Protein AF-K0KCV3-F1 (afdb_monomer_lite)

Sequence (108 aa):
MRGKLALVLALAAAVVAVPAANAAPIVPKVLLIGLDGARYDKLLAADTPNVHALAQRGFSSRSALYGSGMASTLSGPGWSSILTGVWPDKHKVKDNSFSGNVLTNFPS

InterPro domains:
  IPR002591 Type I phosphodiesterase/nucleotide pyrophosphatase/phosphate transferase [PF01663] (30-98)
  IPR017850 Alkaline-phosphatase-like, core domain superfamily [G3DSA:3.40.720.10] (13-105)
  IPR017850 Alkaline-phosphatase-like, core domain superfamily [SSF53649] (16-98)

Secondary structure (DSSP, 8-state):
-----------------PPPP-PPP----------TT--HHHHHHS--HHHHHHHHHS---------TTT--S-HHHHHHHHHHSS-HHHH---STT-TT--GGGS--

Radius of gyration: 31.62 Å; chains: 1; bounding box: 45×38×110 Å

Structure (mmCIF, N/CA/C/O backbone):
data_AF-K0KCV3-F1
#
_entry.id   AF-K0KCV3-F1
#
loop_
_atom_site.group_PDB
_atom_site.id
_atom_site.type_symbol
_atom_site.label_atom_id
_atom_site.label_alt_id
_atom_site.label_comp_id
_atom_site.label_asym_id
_atom_site.label_entity_id
_atom_site.label_seq_id
_atom_site.pdbx_PDB_ins_code
_atom_site.Cartn_x
_atom_site.Cartn_y
_atom_site.Cartn_z
_atom_site.occupancy
_atom_site.B_iso_or_equiv
_atom_site.auth_seq_id
_atom_site.auth_comp_id
_atom_site.auth_asym_id
_atom_site.auth_atom_id
_atom_site.pdbx_PDB_model_num
ATOM 1 N N . MET A 1 1 ? -27.284 19.748 92.015 1.00 40.66 1 MET A N 1
ATOM 2 C CA . MET A 1 1 ? -26.874 18.750 91.000 1.00 40.66 1 MET A CA 1
ATOM 3 C C . MET A 1 1 ? -26.308 19.505 89.806 1.00 40.66 1 MET A C 1
ATOM 5 O O . MET A 1 1 ? -26.818 20.567 89.482 1.00 40.66 1 MET A O 1
ATOM 9 N N . ARG A 1 2 ? -25.169 19.039 89.290 1.00 44.91 2 ARG A N 1
ATOM 10 C CA . ARG A 1 2 ? -24.195 19.787 88.478 1.00 44.91 2 ARG A CA 1
ATOM 11 C C . ARG A 1 2 ? -24.690 20.027 87.042 1.00 44.91 2 ARG A C 1
ATOM 13 O O . ARG A 1 2 ? -25.224 19.110 86.424 1.00 44.91 2 ARG A O 1
ATOM 20 N N . GLY A 1 3 ? -24.480 21.244 86.533 1.00 43.41 3 GLY A N 1
ATOM 21 C CA . GLY A 1 3 ? -24.742 21.624 85.144 1.00 43.41 3 GLY A CA 1
ATOM 22 C C . GLY A 1 3 ? -23.835 20.871 84.169 1.00 43.41 3 GLY A C 1
ATOM 23 O O . GLY A 1 3 ? -22.659 20.647 84.452 1.00 43.41 3 GLY A O 1
ATOM 24 N N . LYS A 1 4 ? -24.392 20.457 83.030 1.00 43.31 4 LYS A N 1
ATOM 25 C CA . LYS A 1 4 ? -23.656 19.801 81.947 1.00 43.31 4 LYS A CA 1
ATOM 26 C C . LYS A 1 4 ? -23.389 20.836 80.852 1.00 43.31 4 LYS A C 1
ATOM 28 O O . LYS A 1 4 ? -24.294 21.155 80.089 1.00 43.31 4 LYS A O 1
ATOM 33 N N . LEU A 1 5 ? -22.168 21.371 80.789 1.00 44.56 5 LEU A N 1
ATOM 34 C CA . LEU A 1 5 ? -21.671 22.043 79.586 1.00 44.56 5 LEU A CA 1
ATOM 35 C C . LEU A 1 5 ? -21.324 20.957 78.559 1.00 44.56 5 LEU A C 1
ATOM 37 O O . LEU A 1 5 ? -20.468 20.114 78.824 1.00 44.56 5 LEU A O 1
ATOM 41 N N . ALA A 1 6 ? -21.987 20.968 77.405 1.00 46.84 6 ALA A N 1
ATOM 42 C CA . ALA A 1 6 ? -21.592 20.164 76.256 1.00 46.84 6 ALA A CA 1
ATOM 43 C C . ALA A 1 6 ? -20.610 20.983 75.408 1.00 46.84 6 ALA A C 1
ATOM 45 O O . ALA A 1 6 ? -20.982 21.988 74.806 1.00 46.84 6 ALA A O 1
ATOM 46 N N . LEU A 1 7 ? -19.344 20.570 75.400 1.00 43.12 7 LEU A N 1
ATOM 47 C CA . LEU A 1 7 ? -18.314 21.123 74.528 1.00 43.12 7 LEU A CA 1
ATOM 48 C C . LEU A 1 7 ? -18.477 20.487 73.139 1.00 43.12 7 LEU A C 1
ATOM 50 O O . LEU A 1 7 ? -18.210 19.299 72.969 1.00 43.12 7 LEU A O 1
ATOM 54 N N . VAL A 1 8 ? -18.942 21.258 72.156 1.00 47.72 8 VAL A N 1
ATOM 55 C C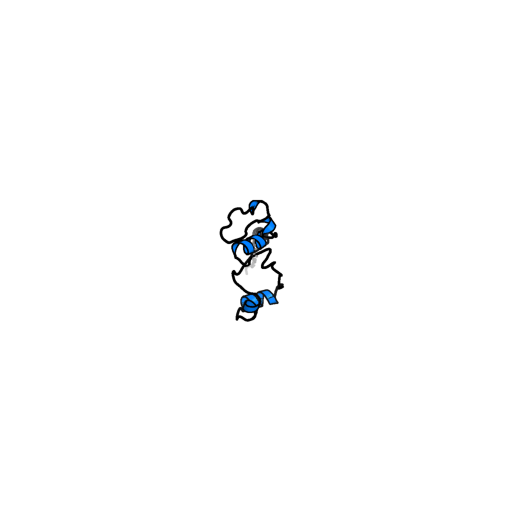A . VAL A 1 8 ? -18.994 20.824 70.753 1.00 47.72 8 VAL A CA 1
ATOM 56 C C . VAL A 1 8 ? -17.654 21.171 70.109 1.00 47.72 8 VAL A C 1
ATOM 58 O O . VAL A 1 8 ? -17.368 22.335 69.840 1.00 47.72 8 VAL A O 1
ATOM 61 N N . LEU A 1 9 ? -16.812 20.161 69.893 1.00 46.16 9 LEU A N 1
ATOM 62 C CA . LEU A 1 9 ? -15.558 20.301 69.158 1.00 46.16 9 LEU A CA 1
ATOM 63 C C . LEU A 1 9 ? -15.870 20.204 67.655 1.00 46.16 9 LEU A C 1
ATOM 65 O O . LEU A 1 9 ? -16.127 19.118 67.137 1.00 46.16 9 LEU A O 1
ATOM 69 N N . ALA A 1 10 ? -15.898 21.337 66.954 1.00 52.59 10 ALA A N 1
ATOM 70 C CA . ALA A 1 10 ? -16.031 21.351 65.501 1.00 52.59 10 ALA A CA 1
ATOM 71 C C . ALA A 1 10 ? -14.687 20.960 64.864 1.00 52.59 10 ALA A C 1
ATOM 73 O O . ALA A 1 10 ? -13.732 21.736 64.874 1.00 52.59 10 ALA A O 1
ATOM 74 N N . LEU A 1 11 ? -14.604 19.743 64.325 1.00 50.12 11 LEU A N 1
ATOM 75 C CA . LEU A 1 11 ? -13.453 19.285 63.552 1.00 50.12 11 LEU A CA 1
ATOM 76 C C . LEU A 1 11 ? -13.582 19.835 62.122 1.00 50.12 11 LEU A C 1
ATOM 78 O O . LEU A 1 11 ? -14.328 19.298 61.305 1.00 50.12 11 LEU A O 1
ATOM 82 N N . ALA A 1 12 ? -12.894 20.935 61.822 1.00 57.59 12 ALA A N 1
ATOM 83 C CA . ALA A 1 12 ? -12.796 21.441 60.458 1.00 57.59 12 ALA A CA 1
ATOM 84 C C . ALA A 1 12 ? -11.873 20.514 59.647 1.00 57.59 12 ALA A C 1
ATOM 86 O O . ALA A 1 12 ? -10.653 20.550 59.798 1.00 57.59 12 ALA A O 1
ATOM 87 N N . ALA A 1 13 ? -12.450 19.660 58.801 1.00 59.69 13 ALA A N 1
ATOM 88 C CA . ALA A 1 13 ? -11.688 18.900 57.820 1.00 59.69 13 ALA A CA 1
ATOM 89 C C . ALA A 1 13 ? -11.188 19.864 56.733 1.00 59.69 13 ALA A C 1
ATOM 91 O O . ALA A 1 13 ? -11.969 20.367 55.925 1.00 59.69 13 ALA A O 1
ATOM 92 N N . ALA A 1 14 ? -9.886 20.146 56.724 1.00 61.56 14 ALA A N 1
ATOM 93 C CA . ALA A 1 14 ? -9.253 20.860 55.626 1.00 61.56 14 ALA A CA 1
ATOM 94 C C . ALA A 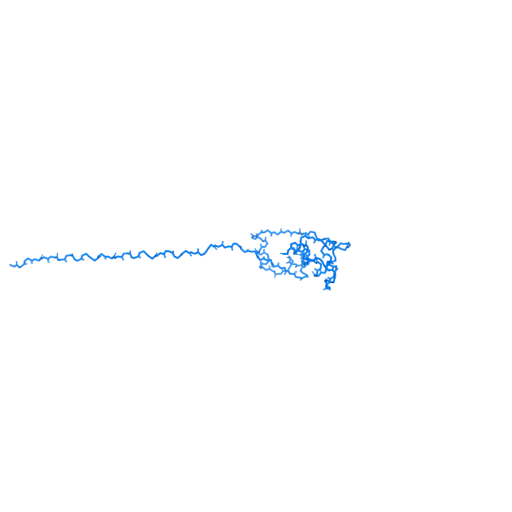1 14 ? -9.305 19.975 54.370 1.00 61.56 14 ALA A C 1
ATOM 96 O O . ALA A 1 14 ? -8.589 18.979 54.270 1.00 61.56 14 ALA A O 1
ATOM 97 N N . VAL A 1 15 ? -10.169 20.321 53.415 1.00 65.19 15 VAL A N 1
ATOM 98 C CA . VAL A 1 15 ? -10.140 19.729 52.074 1.00 65.19 15 VAL A CA 1
ATOM 99 C C . VAL A 1 15 ? -8.899 20.271 51.374 1.00 65.19 15 VAL A C 1
ATOM 101 O O . VAL A 1 15 ? -8.876 21.409 50.910 1.00 65.19 15 VAL A O 1
ATOM 104 N N . VAL A 1 16 ? -7.841 19.465 51.326 1.00 68.25 16 VAL A N 1
ATOM 105 C CA . VAL A 1 16 ? -6.687 19.740 50.469 1.00 68.25 16 VAL A CA 1
ATOM 106 C C . VAL A 1 16 ? -7.127 19.453 49.037 1.00 68.25 16 VAL A C 1
ATOM 108 O O . VAL A 1 16 ? -7.348 18.300 48.668 1.00 68.25 16 VAL A O 1
ATOM 111 N N . ALA A 1 17 ? -7.298 20.503 48.236 1.00 67.81 17 ALA A N 1
ATOM 112 C CA . ALA A 1 17 ? -7.501 20.359 46.803 1.00 67.81 17 ALA A CA 1
ATOM 113 C C . ALA A 1 17 ? -6.238 19.733 46.199 1.00 67.81 17 ALA A C 1
ATOM 115 O O . ALA A 1 17 ? -5.191 20.375 46.120 1.00 67.81 17 ALA A O 1
ATOM 116 N N . VAL A 1 18 ? -6.322 18.463 45.805 1.00 72.12 18 VAL A N 1
ATOM 117 C CA . VAL A 1 18 ? -5.273 17.830 45.007 1.00 72.12 18 VAL A CA 1
ATOM 118 C C . VAL A 1 18 ? -5.356 18.457 43.615 1.00 72.12 18 VAL A C 1
ATOM 120 O O . VAL A 1 18 ? -6.422 18.382 42.997 1.00 72.12 18 VAL A O 1
ATOM 123 N N . PRO A 1 19 ? -4.295 19.111 43.110 1.00 69.50 19 PRO A N 1
ATOM 124 C CA . PRO A 1 19 ? -4.321 19.645 41.759 1.00 69.50 19 PRO A CA 1
ATOM 125 C C . PRO A 1 19 ? -4.542 18.483 40.790 1.00 69.50 19 PRO A C 1
ATOM 127 O O . PRO A 1 19 ? -3.835 17.475 40.841 1.00 69.50 19 PRO A O 1
ATOM 130 N N . ALA A 1 20 ? -5.555 18.607 39.931 1.00 72.19 20 ALA A N 1
ATOM 131 C CA . ALA A 1 20 ? -5.779 17.646 38.865 1.00 72.19 20 ALA A CA 1
ATOM 132 C C . ALA A 1 20 ? -4.510 17.592 38.009 1.00 72.19 20 ALA A C 1
ATOM 134 O O . ALA A 1 20 ? -4.076 18.613 37.476 1.00 72.19 20 ALA A O 1
ATOM 135 N N . ALA A 1 21 ? -3.894 16.414 37.908 1.00 73.75 21 ALA A N 1
ATOM 136 C CA . ALA A 1 21 ? -2.753 16.223 37.031 1.00 73.75 21 ALA A CA 1
ATOM 137 C C . ALA A 1 21 ? -3.172 16.601 35.604 1.00 73.75 21 ALA A C 1
ATOM 139 O O . ALA A 1 21 ? -4.125 16.036 35.063 1.00 73.75 21 ALA A O 1
ATOM 140 N N . ASN A 1 22 ? -2.479 17.569 35.002 1.00 73.81 22 ASN A N 1
ATOM 141 C CA . ASN A 1 22 ? -2.661 17.906 33.598 1.00 73.81 22 ASN A CA 1
ATOM 142 C C . ASN A 1 22 ? -2.333 16.667 32.757 1.00 73.81 22 ASN A C 1
ATOM 144 O O . ASN A 1 22 ? -1.166 16.331 32.558 1.00 73.81 22 ASN A O 1
ATOM 148 N N . ALA A 1 23 ? -3.365 15.973 32.276 1.00 77.62 23 ALA A N 1
ATOM 149 C CA . ALA A 1 23 ? -3.190 14.916 31.296 1.00 77.62 23 ALA A CA 1
ATOM 150 C C . ALA A 1 23 ? -2.539 15.519 30.044 1.00 77.62 23 ALA A C 1
ATOM 152 O O . ALA A 1 23 ? -2.959 16.576 29.563 1.00 77.62 23 ALA A O 1
ATOM 153 N N . ALA A 1 24 ? -1.498 14.861 29.533 1.00 82.44 24 ALA A N 1
ATOM 154 C CA . ALA A 1 24 ? -0.869 15.280 28.291 1.00 82.44 24 ALA A CA 1
ATOM 155 C C . ALA A 1 24 ? -1.916 15.299 27.158 1.00 82.44 24 ALA A C 1
ATOM 157 O O . ALA A 1 24 ? -2.786 14.421 27.124 1.00 82.44 24 ALA A O 1
ATOM 158 N N . PRO A 1 25 ? -1.848 16.265 26.223 1.00 85.88 25 PRO A N 1
ATOM 159 C CA . PRO A 1 25 ? -2.761 16.305 25.090 1.00 85.88 25 PRO A CA 1
ATOM 160 C C . PRO A 1 25 ? -2.723 14.985 24.314 1.00 85.88 25 PRO A C 1
ATOM 162 O O . PRO A 1 25 ? -1.646 14.484 23.980 1.00 85.88 25 PRO A O 1
ATOM 165 N N . ILE A 1 26 ? -3.895 14.431 23.995 1.00 88.00 26 ILE A N 1
ATOM 166 C CA . ILE A 1 26 ? -3.976 13.278 23.098 1.00 88.00 26 ILE A CA 1
ATOM 167 C C . ILE A 1 26 ? -3.581 13.758 21.703 1.00 88.00 26 ILE A C 1
ATOM 169 O O . ILE A 1 26 ? -4.295 14.539 21.080 1.00 88.00 26 ILE A O 1
ATOM 173 N N . VAL A 1 27 ? -2.438 13.279 21.214 1.00 93.75 27 VAL A N 1
ATOM 174 C CA . VAL A 1 27 ? -1.992 13.509 19.838 1.00 93.75 27 VAL A CA 1
ATOM 175 C C . VAL A 1 27 ? -2.530 12.371 18.972 1.00 93.75 27 VAL A C 1
ATOM 177 O O . VAL A 1 27 ? -2.099 11.230 19.179 1.00 93.75 27 VAL A O 1
ATOM 180 N N . PRO A 1 28 ? -3.430 12.637 18.004 1.00 94.38 28 PRO A N 1
ATOM 181 C CA . PRO A 1 28 ? -3.905 11.615 17.080 1.00 94.38 28 PRO A CA 1
ATOM 182 C C . PRO A 1 28 ? -2.734 10.927 16.377 1.00 94.38 28 PRO A C 1
ATOM 184 O O . PRO A 1 28 ? -1.762 11.572 15.979 1.00 94.38 28 PRO A O 1
ATOM 187 N N . LYS A 1 29 ? -2.819 9.605 16.239 1.00 94.69 29 LYS A N 1
ATOM 188 C CA . LYS A 1 29 ? -1.814 8.784 15.558 1.00 94.69 29 LYS A CA 1
ATOM 189 C C . LYS A 1 29 ? -2.448 8.115 14.349 1.00 94.69 29 LYS A C 1
ATOM 191 O O . LYS A 1 29 ? -3.628 7.775 14.377 1.00 94.69 29 LYS A O 1
ATOM 196 N N . VAL A 1 30 ? -1.644 7.902 13.314 1.00 94.50 30 VAL A N 1
ATOM 197 C CA . VAL A 1 30 ? -2.026 7.129 12.131 1.00 94.50 30 VAL A CA 1
ATOM 198 C C . VAL A 1 30 ? -1.265 5.808 12.162 1.00 94.50 30 VAL A C 1
ATOM 200 O O . VAL A 1 30 ? -0.057 5.800 12.387 1.00 94.50 30 VAL A O 1
ATOM 203 N N . LEU A 1 31 ? -1.977 4.701 11.945 1.00 94.62 31 LEU A N 1
ATOM 204 C CA . LEU A 1 31 ? -1.406 3.368 11.774 1.00 94.62 31 LEU A CA 1
ATOM 205 C C . LEU A 1 31 ? -1.779 2.857 10.382 1.00 94.62 31 LEU A C 1
ATOM 207 O O . LEU A 1 31 ? -2.959 2.663 10.091 1.00 94.62 31 LEU A O 1
ATOM 211 N N . LEU A 1 32 ? -0.772 2.625 9.542 1.00 93.50 32 LEU A N 1
ATOM 212 C CA . LEU A 1 32 ? -0.937 1.957 8.257 1.00 93.50 32 LEU A CA 1
ATOM 213 C C . LEU A 1 32 ? -0.594 0.472 8.417 1.00 93.50 32 LEU A C 1
ATOM 215 O O . LEU A 1 32 ? 0.533 0.128 8.763 1.00 93.50 32 LEU A O 1
ATOM 219 N N . ILE A 1 33 ? -1.569 -0.400 8.158 1.00 93.69 33 ILE A N 1
ATOM 220 C CA . ILE A 1 33 ? -1.383 -1.854 8.104 1.00 93.69 33 ILE A CA 1
ATOM 221 C C . ILE A 1 33 ? -1.587 -2.275 6.657 1.00 93.69 33 ILE A C 1
ATOM 223 O O . ILE A 1 33 ? -2.646 -2.012 6.088 1.00 93.69 33 ILE A O 1
ATOM 227 N N . GLY A 1 34 ? -0.607 -2.951 6.069 1.00 92.12 34 GLY A N 1
ATOM 228 C CA . GLY A 1 34 ? -0.779 -3.573 4.765 1.00 92.12 34 GLY A CA 1
ATOM 229 C C . GLY A 1 34 ? -0.472 -5.067 4.813 1.00 92.12 34 GLY A C 1
ATOM 230 O O . GLY A 1 34 ? 0.297 -5.536 5.650 1.00 92.12 34 GLY A O 1
ATOM 231 N N . LEU A 1 35 ? -1.111 -5.806 3.912 1.00 92.62 35 LEU A N 1
ATOM 232 C CA . LEU A 1 35 ? -1.026 -7.258 3.804 1.00 92.62 35 LEU A CA 1
ATOM 233 C C . LEU A 1 35 ? -0.481 -7.596 2.414 1.00 92.62 35 LEU A C 1
ATOM 235 O O . LEU A 1 35 ? -1.172 -7.380 1.417 1.00 92.62 35 LEU A O 1
ATOM 239 N N . ASP A 1 36 ? 0.753 -8.092 2.336 1.00 91.44 36 ASP A N 1
ATOM 240 C CA . ASP A 1 36 ? 1.361 -8.444 1.048 1.00 91.44 36 ASP A CA 1
ATOM 241 C C . ASP A 1 36 ? 0.695 -9.696 0.448 1.00 91.44 36 ASP A C 1
ATOM 243 O O . ASP A 1 36 ? 0.318 -10.624 1.164 1.00 91.44 36 ASP A O 1
ATOM 247 N N . GLY A 1 37 ? 0.496 -9.706 -0.870 1.00 90.12 37 GLY A N 1
ATOM 248 C CA . GLY A 1 37 ? -0.167 -10.794 -1.597 1.00 90.12 37 GLY A CA 1
ATOM 249 C C . GLY A 1 37 ? -1.665 -10.971 -1.302 1.00 90.12 37 GLY A C 1
ATOM 250 O O . GLY A 1 37 ? -2.294 -11.877 -1.855 1.00 90.12 37 GLY A O 1
ATOM 251 N N . ALA A 1 38 ? -2.271 -10.120 -0.466 1.00 90.19 38 ALA A N 1
ATOM 252 C CA . ALA A 1 38 ? -3.680 -10.227 -0.103 1.00 90.19 38 ALA A CA 1
ATOM 253 C C . ALA A 1 38 ? -4.591 -9.718 -1.228 1.00 90.19 38 ALA A C 1
ATOM 255 O O . ALA A 1 38 ? -4.818 -8.521 -1.406 1.00 90.19 38 ALA A O 1
ATOM 256 N N . ARG A 1 39 ? -5.169 -10.650 -1.986 1.00 89.56 39 ARG A N 1
ATOM 257 C CA . ARG A 1 39 ? -6.192 -10.321 -2.980 1.00 89.56 39 ARG A CA 1
ATOM 258 C C . ARG A 1 39 ? -7.523 -9.969 -2.318 1.00 89.56 39 ARG A C 1
ATOM 260 O O . ARG A 1 39 ? -8.038 -10.741 -1.511 1.00 89.56 39 ARG A O 1
ATOM 267 N N . TYR A 1 40 ? -8.120 -8.853 -2.736 1.00 88.62 40 TYR A N 1
ATOM 268 C CA . TYR A 1 40 ? -9.376 -8.341 -2.174 1.00 88.62 40 TYR A CA 1
ATOM 269 C C . TYR A 1 40 ? -10.525 -9.365 -2.211 1.00 88.62 40 TYR A C 1
ATOM 271 O O . TYR A 1 40 ? -11.227 -9.541 -1.222 1.00 88.62 40 TYR A O 1
ATOM 279 N N . ASP A 1 41 ? -10.699 -10.087 -3.323 1.00 91.06 41 ASP A N 1
ATOM 280 C CA . ASP A 1 41 ? -11.747 -11.107 -3.467 1.00 91.06 41 ASP A CA 1
ATOM 281 C C . ASP A 1 41 ? -11.546 -12.307 -2.532 1.00 91.06 41 ASP A C 1
ATOM 283 O O . ASP A 1 41 ? -12.514 -12.863 -2.019 1.00 91.06 41 ASP A O 1
ATOM 287 N N . LYS A 1 42 ? -10.291 -12.688 -2.272 1.00 93.75 42 LYS A N 1
ATOM 288 C CA . LYS A 1 42 ? -9.960 -13.780 -1.349 1.00 93.75 42 LYS A CA 1
ATOM 289 C C . LYS A 1 42 ? -10.112 -13.364 0.105 1.00 93.75 42 LYS A C 1
ATOM 291 O O . LYS A 1 42 ? -10.595 -14.159 0.901 1.00 93.75 42 LYS A O 1
ATOM 296 N N . LEU A 1 43 ? -9.765 -12.120 0.429 1.00 92.25 43 LEU A N 1
ATOM 297 C CA . LEU A 1 43 ? -9.930 -11.570 1.771 1.00 92.25 43 LEU A CA 1
ATOM 298 C C . LEU A 1 43 ? -11.407 -11.527 2.189 1.00 92.25 43 LEU A C 1
ATOM 300 O O . LEU A 1 43 ? -11.723 -11.894 3.316 1.00 92.25 43 LEU A O 1
ATOM 304 N N . LEU A 1 44 ? -12.304 -11.150 1.268 1.00 89.81 44 LEU A N 1
ATOM 305 C CA . LEU A 1 44 ? -13.752 -11.139 1.515 1.00 89.81 44 LEU A CA 1
ATOM 306 C C . LEU A 1 44 ? -14.377 -12.538 1.616 1.00 89.81 44 LEU A C 1
ATOM 308 O O . LEU A 1 44 ? -15.395 -12.700 2.275 1.00 89.81 44 LEU A O 1
ATOM 312 N N . ALA A 1 45 ? -13.812 -13.537 0.937 1.00 95.75 45 ALA A N 1
ATOM 313 C CA . ALA A 1 45 ? -14.324 -14.907 0.984 1.00 95.75 45 ALA A CA 1
ATOM 314 C C . ALA A 1 45 ? -13.804 -15.707 2.193 1.00 95.75 45 ALA A C 1
ATOM 316 O O . ALA A 1 45 ? -14.373 -16.742 2.532 1.00 95.75 45 ALA A O 1
ATOM 317 N N . ALA A 1 46 ? -12.701 -15.272 2.803 1.00 96.06 46 ALA A N 1
ATOM 318 C CA . ALA A 1 46 ? -12.066 -15.953 3.923 1.00 96.06 46 ALA A CA 1
ATOM 319 C C . ALA A 1 46 ? -12.721 -15.600 5.266 1.00 96.06 46 ALA A C 1
ATOM 321 O O . ALA A 1 46 ? -13.210 -14.486 5.459 1.00 96.06 46 ALA A O 1
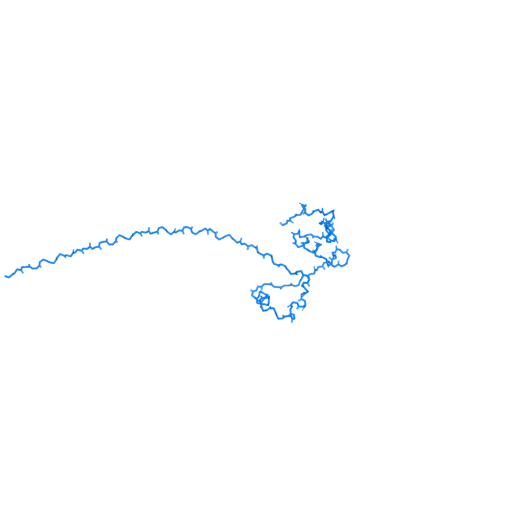ATOM 322 N N . ASP A 1 47 ? -12.634 -16.516 6.233 1.00 97.56 47 ASP A N 1
ATOM 323 C CA . ASP A 1 47 ? -13.039 -16.266 7.619 1.00 97.56 47 ASP A CA 1
ATOM 324 C C . ASP A 1 47 ? -12.053 -15.304 8.308 1.00 97.56 47 ASP A C 1
ATOM 326 O O . ASP A 1 47 ? -11.047 -15.698 8.897 1.00 97.56 47 ASP A O 1
ATOM 330 N N . THR A 1 48 ? -12.302 -14.002 8.148 1.00 95.81 48 THR A N 1
ATOM 331 C CA . THR A 1 48 ? -11.459 -12.920 8.677 1.00 95.81 48 THR A CA 1
ATOM 332 C C . THR A 1 48 ? -12.289 -11.960 9.536 1.00 95.81 48 THR A C 1
ATOM 334 O O . THR A 1 48 ? -12.516 -10.807 9.150 1.00 95.81 48 THR A O 1
ATOM 337 N N . PRO A 1 49 ? -12.762 -12.393 10.720 1.00 96.44 49 PRO A N 1
ATOM 338 C CA . PRO A 1 49 ? -13.775 -11.666 11.489 1.00 96.44 49 PRO A CA 1
ATOM 339 C C . PRO A 1 49 ? -13.336 -10.243 11.862 1.00 96.44 49 PRO A C 1
ATOM 341 O O . PRO A 1 49 ? -14.129 -9.306 11.799 1.00 96.44 49 PRO A O 1
ATOM 344 N N . ASN A 1 50 ? -12.048 -10.045 12.159 1.00 96.06 50 ASN A N 1
ATOM 345 C CA . ASN A 1 50 ? -11.506 -8.728 12.499 1.00 96.06 50 ASN A CA 1
ATOM 346 C C . ASN A 1 50 ? -11.458 -7.771 11.297 1.00 96.06 50 ASN A C 1
ATOM 348 O O . ASN A 1 50 ? -11.753 -6.588 11.446 1.00 96.06 50 ASN A O 1
ATOM 352 N N . VAL A 1 51 ? -11.123 -8.267 10.101 1.00 94.44 51 VAL A N 1
ATOM 353 C CA . VAL A 1 51 ? -11.088 -7.450 8.875 1.00 94.44 51 VAL A CA 1
ATOM 354 C C . VAL A 1 51 ? -12.506 -7.056 8.469 1.00 94.44 51 VAL A C 1
ATOM 356 O O . VAL A 1 51 ? -12.761 -5.887 8.180 1.00 94.44 51 VAL A O 1
ATOM 359 N N . HIS A 1 52 ? -13.447 -8.001 8.535 1.00 95.69 52 HIS A N 1
ATOM 360 C CA . HIS A 1 52 ? -14.863 -7.739 8.289 1.00 95.69 52 HIS A CA 1
ATOM 361 C C . HIS A 1 52 ? -15.425 -6.704 9.272 1.00 95.69 52 HIS A C 1
ATOM 363 O O . HIS A 1 52 ? -16.054 -5.734 8.851 1.00 95.69 52 HIS A O 1
ATOM 369 N N . ALA A 1 53 ? -15.134 -6.845 10.569 1.00 96.81 53 ALA A N 1
ATOM 370 C CA . ALA A 1 53 ? -15.572 -5.893 11.587 1.00 96.81 53 ALA A CA 1
ATOM 371 C C . ALA A 1 53 ? -14.953 -4.494 11.413 1.00 96.81 53 ALA A C 1
ATOM 373 O O . ALA A 1 53 ? -15.582 -3.494 11.766 1.00 96.81 53 ALA A O 1
ATOM 374 N N . LEU A 1 54 ? -13.724 -4.391 10.893 1.00 95.06 54 LEU A N 1
ATOM 375 C CA . LEU A 1 54 ? -13.116 -3.104 10.536 1.00 95.06 54 LEU A CA 1
ATOM 376 C C . LEU A 1 54 ? -13.816 -2.473 9.328 1.00 95.06 54 LEU A C 1
ATOM 378 O O . LEU A 1 54 ? -14.171 -1.299 9.384 1.00 95.06 54 LEU A O 1
ATOM 382 N N . ALA A 1 55 ? -14.070 -3.249 8.272 1.00 93.38 55 ALA A N 1
ATOM 383 C CA . ALA A 1 55 ? -14.737 -2.763 7.066 1.00 93.38 55 ALA A CA 1
ATOM 384 C C . ALA A 1 55 ? -16.186 -2.313 7.326 1.00 93.38 55 ALA A C 1
ATOM 386 O O . ALA A 1 55 ? -16.608 -1.304 6.771 1.00 93.38 55 ALA A O 1
ATOM 387 N N . GLN A 1 56 ? -16.927 -3.029 8.180 1.00 95.38 56 GLN A N 1
ATOM 388 C CA . GLN A 1 56 ? -18.319 -2.710 8.531 1.00 95.38 56 GLN A CA 1
ATOM 389 C C . GLN A 1 56 ? -18.453 -1.475 9.429 1.00 95.38 56 GLN A C 1
ATOM 391 O O . GLN A 1 56 ? -19.409 -0.719 9.287 1.00 95.38 56 GLN A O 1
ATOM 396 N N . ARG A 1 57 ? -17.524 -1.278 10.376 1.00 97.94 57 ARG A N 1
ATOM 397 C CA . ARG A 1 57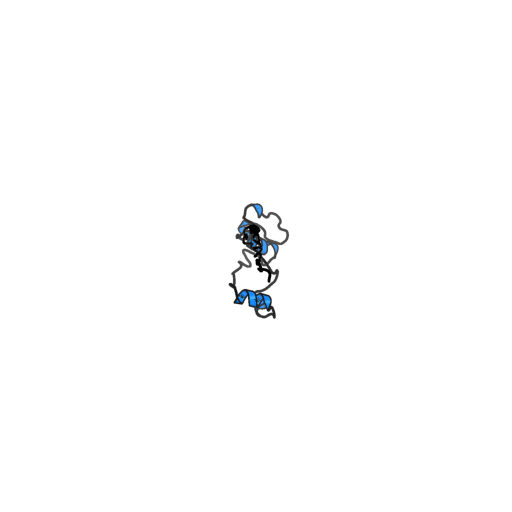 ? -17.550 -0.125 11.298 1.00 97.94 57 ARG A CA 1
ATOM 398 C C . ARG A 1 57 ? -16.886 1.124 10.721 1.00 97.94 57 ARG A C 1
ATOM 400 O O . ARG A 1 57 ? -17.093 2.211 11.250 1.00 97.94 57 ARG A O 1
ATOM 407 N N . GLY A 1 58 ? -16.044 0.954 9.707 1.00 95.31 58 GLY A N 1
ATOM 408 C CA . GLY A 1 58 ? -15.281 2.018 9.070 1.00 95.31 58 GLY A CA 1
ATOM 409 C C . GLY A 1 58 ? -15.687 2.241 7.617 1.00 95.31 58 GLY A C 1
ATOM 410 O O . GLY A 1 58 ? -16.852 2.136 7.245 1.00 95.31 58 GLY A O 1
ATOM 411 N N . PHE A 1 59 ? -14.694 2.562 6.791 1.00 93.12 59 PHE A N 1
ATOM 412 C CA . PHE A 1 59 ? -14.844 2.735 5.351 1.00 93.12 59 PHE A CA 1
ATOM 413 C C . PHE A 1 59 ? -14.019 1.678 4.618 1.00 93.12 59 PHE A C 1
ATOM 415 O O . PHE A 1 59 ? -12.872 1.415 4.979 1.00 93.12 59 PHE A O 1
ATOM 422 N N . SER A 1 60 ? -14.585 1.090 3.564 1.00 91.12 60 SER A N 1
ATOM 423 C CA . SER A 1 60 ? -13.867 0.174 2.680 1.00 91.12 60 SER A CA 1
ATOM 424 C C . SER A 1 60 ? -14.234 0.442 1.225 1.00 91.12 60 SER A C 1
ATOM 426 O O . SER A 1 60 ? -15.376 0.761 0.904 1.00 91.12 60 SER A O 1
ATOM 428 N N . SER A 1 61 ? -13.247 0.336 0.337 1.00 89.00 61 SER A N 1
ATOM 429 C CA . SER A 1 61 ? -13.434 0.510 -1.102 1.00 89.00 61 SER A CA 1
ATOM 430 C C . SER A 1 61 ? -12.388 -0.286 -1.875 1.00 89.00 61 SER A C 1
ATOM 432 O O . SER A 1 61 ? -11.323 -0.617 -1.349 1.00 89.00 61 SER A O 1
ATOM 434 N N . ARG A 1 62 ? -12.691 -0.588 -3.138 1.00 88.06 62 ARG A N 1
ATOM 435 C CA . ARG A 1 62 ? -11.716 -1.128 -4.086 1.00 88.06 62 ARG A CA 1
ATOM 436 C C . ARG A 1 62 ? -10.937 0.028 -4.703 1.00 88.06 62 ARG A C 1
ATOM 438 O O . ARG A 1 62 ? -11.529 1.030 -5.091 1.00 88.06 62 ARG A O 1
ATOM 445 N N . SER A 1 63 ? -9.627 -0.145 -4.842 1.00 77.81 63 SER A N 1
ATOM 446 C CA . SER A 1 63 ? -8.784 0.753 -5.631 1.00 77.81 63 SER A CA 1
ATOM 447 C C . SER A 1 63 ? -8.352 0.056 -6.916 1.00 77.81 63 SER A C 1
ATOM 449 O O . SER A 1 63 ? -8.085 -1.149 -6.913 1.00 77.81 63 SER A O 1
ATOM 451 N N . ALA A 1 64 ? -8.287 0.806 -8.013 1.00 73.38 64 ALA A N 1
ATOM 452 C CA . ALA A 1 64 ? -7.643 0.342 -9.229 1.00 73.38 64 ALA A CA 1
ATOM 453 C C . ALA A 1 64 ? -6.136 0.583 -9.097 1.00 73.38 64 ALA A C 1
ATOM 455 O O . ALA A 1 64 ? -5.691 1.720 -8.946 1.00 73.38 64 ALA A O 1
ATOM 456 N N . LEU A 1 65 ? -5.352 -0.489 -9.160 1.00 74.44 65 LEU A N 1
ATOM 457 C CA . LEU A 1 65 ? -3.908 -0.389 -9.330 1.00 74.44 65 LEU A CA 1
ATOM 458 C C . LEU A 1 65 ? -3.607 -0.466 -10.823 1.00 74.44 65 LEU A C 1
ATOM 460 O O . LEU A 1 65 ? -4.137 -1.339 -11.515 1.00 74.44 65 LEU A O 1
ATOM 464 N N . TYR A 1 66 ? -2.765 0.436 -11.326 1.00 73.25 66 TYR A N 1
ATOM 465 C CA . TYR A 1 66 ? -2.250 0.295 -12.682 1.00 73.25 66 TYR A CA 1
ATOM 466 C C . TYR A 1 66 ? -1.430 -0.991 -12.744 1.00 73.25 66 TYR A C 1
ATOM 468 O O . TYR A 1 66 ? -0.445 -1.116 -12.034 1.00 73.25 66 TYR A O 1
ATOM 476 N N . GLY A 1 67 ? -1.871 -1.963 -13.538 1.00 72.94 67 GLY A N 1
ATOM 477 C CA . GLY A 1 67 ? -1.206 -3.257 -13.665 1.00 72.94 67 GLY A CA 1
ATOM 478 C C . GLY A 1 67 ? -0.093 -3.251 -14.715 1.00 72.94 67 GLY A C 1
ATOM 479 O O . GLY A 1 67 ? 0.691 -2.303 -14.845 1.00 72.94 67 GLY A O 1
ATOM 480 N N . SER A 1 68 ? -0.044 -4.325 -15.508 1.00 67.62 68 SER A N 1
ATOM 481 C CA . SER A 1 68 ? 0.951 -4.511 -16.567 1.00 67.62 68 SER A CA 1
ATOM 482 C C . SER A 1 68 ? 0.992 -3.322 -17.531 1.00 67.62 68 SER A C 1
ATOM 484 O O . SER A 1 68 ? -0.029 -2.948 -18.105 1.00 67.62 68 SER A O 1
ATOM 486 N N . GLY A 1 69 ? 2.187 -2.758 -17.715 1.00 73.94 69 GLY A N 1
ATOM 487 C CA . GLY A 1 69 ? 2.449 -1.593 -18.566 1.00 73.94 69 GLY A CA 1
ATOM 488 C C . GLY A 1 69 ? 2.860 -0.332 -17.799 1.00 73.94 69 GLY A C 1
ATOM 489 O O . GLY A 1 69 ? 3.550 0.503 -18.375 1.00 73.94 69 GLY A O 1
ATOM 490 N N . MET A 1 70 ? 2.517 -0.214 -16.508 1.00 80.38 70 MET A N 1
ATOM 491 C CA . MET A 1 70 ? 2.931 0.929 -15.675 1.00 80.38 70 MET A CA 1
ATOM 492 C C . MET A 1 70 ? 3.407 0.521 -14.274 1.00 80.38 70 MET A C 1
ATOM 494 O O . MET A 1 70 ? 4.467 0.977 -13.850 1.00 80.38 70 MET A O 1
ATOM 498 N N . ALA A 1 71 ? 2.694 -0.369 -13.572 1.00 84.94 71 ALA A N 1
ATOM 499 C CA . ALA A 1 71 ? 3.159 -0.915 -12.297 1.00 84.94 71 ALA A CA 1
ATOM 500 C C . ALA A 1 71 ? 2.945 -2.432 -12.229 1.00 84.94 71 ALA A C 1
ATOM 502 O O . ALA A 1 71 ? 1.834 -2.948 -12.117 1.00 84.94 71 ALA A O 1
ATOM 503 N N . SER A 1 72 ? 4.048 -3.175 -12.304 1.00 85.06 72 SER A N 1
ATOM 504 C CA . SER A 1 72 ? 4.028 -4.620 -12.077 1.00 85.06 72 SER A CA 1
ATOM 505 C C . SER A 1 72 ? 3.502 -4.921 -10.673 1.00 85.06 72 SER A C 1
ATOM 507 O O . SER A 1 72 ? 3.850 -4.224 -9.720 1.00 85.06 72 SER A O 1
ATOM 509 N N . THR A 1 73 ? 2.708 -5.985 -10.527 1.00 89.12 73 THR A N 1
ATOM 510 C CA . THR A 1 73 ? 2.182 -6.457 -9.234 1.00 89.12 73 THR A CA 1
ATOM 511 C C . THR A 1 73 ? 3.280 -7.158 -8.425 1.00 89.12 73 THR A C 1
ATOM 513 O O . THR A 1 73 ? 3.240 -8.367 -8.205 1.00 89.12 73 THR A O 1
ATOM 516 N N . LEU A 1 74 ? 4.301 -6.389 -8.050 1.00 91.62 74 LEU A N 1
ATOM 517 C CA . LEU A 1 74 ? 5.458 -6.779 -7.253 1.00 91.62 74 LEU A CA 1
ATOM 518 C C . LEU A 1 74 ? 5.499 -5.915 -5.990 1.00 91.62 74 LEU A C 1
ATOM 520 O O . LEU A 1 74 ? 5.131 -4.738 -6.034 1.00 91.62 74 LEU A O 1
ATOM 524 N N . SER A 1 75 ? 5.986 -6.485 -4.888 1.00 93.00 75 SER A N 1
ATOM 525 C CA . SER A 1 75 ? 6.032 -5.813 -3.586 1.00 93.00 75 SER A CA 1
ATOM 526 C C . SER A 1 75 ? 6.763 -4.468 -3.655 1.00 93.00 75 SER A C 1
ATOM 528 O O . SER A 1 75 ? 6.201 -3.452 -3.262 1.00 93.00 75 SER A O 1
ATOM 530 N N . GLY A 1 76 ? 7.982 -4.423 -4.201 1.00 94.50 76 GLY A N 1
ATOM 531 C CA . GLY A 1 76 ? 8.804 -3.209 -4.254 1.00 94.50 76 GLY A CA 1
ATOM 532 C C . GLY A 1 76 ? 8.085 -2.021 -4.905 1.00 94.50 76 GLY A C 1
ATOM 533 O O . GLY A 1 76 ? 7.880 -1.004 -4.235 1.00 94.50 76 GLY A O 1
ATOM 534 N N . PRO A 1 77 ? 7.645 -2.137 -6.172 1.00 93.62 77 PRO A N 1
ATOM 535 C CA . PRO A 1 77 ? 6.855 -1.106 -6.836 1.00 93.62 77 PRO A CA 1
ATOM 536 C C . PRO A 1 77 ? 5.564 -0.749 -6.086 1.00 93.62 77 PRO A C 1
ATOM 538 O O . PRO A 1 77 ? 5.306 0.432 -5.871 1.00 93.62 77 PRO A O 1
ATOM 541 N N . GLY A 1 78 ? 4.786 -1.744 -5.640 1.00 92.31 78 GLY A N 1
ATOM 542 C CA . GLY A 1 78 ? 3.491 -1.523 -4.987 1.00 92.31 78 GLY A CA 1
ATOM 543 C C . GLY A 1 78 ? 3.594 -0.747 -3.672 1.00 92.31 78 GLY A C 1
ATOM 544 O O . GLY A 1 78 ? 2.915 0.265 -3.494 1.00 92.31 78 GLY A O 1
ATOM 545 N N . TRP A 1 79 ? 4.486 -1.167 -2.771 1.00 93.38 79 TRP A N 1
ATOM 546 C CA . TRP A 1 79 ? 4.726 -0.469 -1.504 1.00 93.38 79 TRP A CA 1
ATOM 547 C C . TRP A 1 79 ? 5.304 0.929 -1.719 1.00 93.38 79 TRP A C 1
ATOM 549 O O . TRP A 1 79 ? 4.912 1.870 -1.033 1.00 93.38 79 TRP A O 1
ATOM 559 N N . SER A 1 80 ? 6.175 1.089 -2.716 1.00 94.56 80 SER A N 1
ATOM 560 C CA . SER A 1 80 ? 6.720 2.400 -3.080 1.00 94.56 80 SER A CA 1
ATOM 561 C C . SER A 1 80 ? 5.628 3.363 -3.536 1.00 94.56 80 SER A C 1
ATOM 563 O O . SER A 1 80 ? 5.628 4.519 -3.118 1.00 94.56 80 SER A O 1
ATOM 565 N N . SER A 1 81 ? 4.668 2.902 -4.344 1.00 93.00 81 SER A N 1
ATOM 566 C CA . SER A 1 81 ? 3.540 3.739 -4.762 1.00 93.00 81 SER A CA 1
ATOM 567 C C . SER A 1 81 ? 2.620 4.110 -3.593 1.00 93.00 81 SER A C 1
ATOM 569 O O . SER A 1 81 ? 2.162 5.248 -3.525 1.00 93.00 81 SER A O 1
ATOM 571 N N . ILE A 1 82 ? 2.392 3.192 -2.642 1.00 92.25 82 ILE A N 1
ATOM 572 C CA . ILE A 1 82 ? 1.607 3.469 -1.423 1.00 92.25 82 ILE A CA 1
ATOM 573 C C . ILE A 1 82 ? 2.263 4.569 -0.580 1.00 92.25 82 ILE A C 1
ATOM 575 O O . ILE A 1 82 ? 1.570 5.478 -0.134 1.00 92.25 82 ILE A O 1
ATOM 579 N N . LEU A 1 83 ? 3.581 4.496 -0.373 1.00 93.00 83 LEU A N 1
ATOM 580 C CA . LEU A 1 83 ? 4.310 5.451 0.469 1.00 93.00 83 LEU A CA 1
ATOM 581 C C . LEU A 1 83 ? 4.490 6.815 -0.203 1.00 93.00 83 LEU A C 1
ATOM 583 O O . LEU A 1 83 ? 4.392 7.844 0.452 1.00 93.00 83 LEU A O 1
ATOM 587 N N . THR A 1 84 ? 4.729 6.830 -1.516 1.00 94.38 84 THR A N 1
ATOM 588 C CA . THR A 1 84 ? 5.077 8.069 -2.233 1.00 94.38 84 THR A CA 1
ATOM 589 C C . THR A 1 84 ? 3.900 8.776 -2.893 1.00 94.38 84 THR A C 1
ATOM 591 O O . THR A 1 84 ? 4.025 9.929 -3.310 1.00 94.38 84 THR A O 1
ATOM 594 N N . GLY A 1 85 ? 2.761 8.095 -3.044 1.00 92.19 85 GLY A N 1
ATOM 595 C CA . GLY A 1 85 ? 1.590 8.619 -3.750 1.00 92.19 85 GLY A CA 1
ATOM 596 C C . GLY A 1 85 ? 1.799 8.824 -5.256 1.00 92.19 85 GLY A C 1
ATOM 597 O O . GLY A 1 85 ? 0.972 9.460 -5.910 1.00 92.19 85 GLY A O 1
ATOM 598 N N . VAL A 1 86 ? 2.897 8.316 -5.825 1.00 93.12 86 VAL A N 1
ATOM 599 C CA . VAL A 1 86 ? 3.200 8.370 -7.263 1.00 93.12 86 VAL A CA 1
ATOM 600 C C . VAL A 1 86 ? 3.451 6.967 -7.819 1.00 93.12 86 VAL A C 1
ATOM 602 O O . VAL A 1 86 ? 3.575 6.012 -7.063 1.00 93.12 86 VAL A O 1
ATOM 605 N N . TRP A 1 87 ? 3.519 6.825 -9.142 1.00 93.50 87 TRP A N 1
ATOM 606 C CA . TRP A 1 87 ? 3.690 5.536 -9.825 1.00 93.50 87 TRP A CA 1
ATOM 607 C C . TRP A 1 87 ? 5.162 5.263 -10.212 1.00 93.50 87 TRP A C 1
ATOM 609 O O . TRP A 1 87 ? 6.009 6.161 -10.081 1.00 93.50 87 TRP A O 1
ATOM 619 N N . PRO A 1 88 ? 5.512 4.042 -10.677 1.00 94.62 88 PRO A N 1
ATOM 620 C CA . PRO A 1 88 ? 6.896 3.665 -10.993 1.00 94.62 88 PRO A CA 1
ATOM 621 C C . PRO A 1 88 ? 7.586 4.502 -12.070 1.00 94.62 88 PRO A C 1
ATOM 623 O O . PRO A 1 88 ? 8.815 4.596 -12.083 1.00 94.62 88 PRO A O 1
ATOM 626 N N . ASP A 1 89 ? 6.836 5.156 -12.953 1.00 93.56 89 ASP A N 1
ATOM 627 C CA . ASP A 1 89 ? 7.362 6.153 -13.886 1.00 93.56 89 ASP A CA 1
ATOM 628 C C . ASP A 1 89 ? 7.960 7.371 -13.168 1.00 93.56 89 ASP A C 1
ATOM 630 O O . ASP A 1 89 ? 8.896 7.976 -13.694 1.00 93.56 89 ASP A O 1
ATOM 634 N N . LYS A 1 90 ? 7.500 7.691 -11.954 1.00 95.25 90 LYS A N 1
ATOM 635 C CA . LYS A 1 90 ? 8.016 8.778 -11.115 1.00 95.25 90 LYS A CA 1
ATOM 636 C C . LYS A 1 90 ? 9.007 8.294 -10.060 1.00 95.25 90 LYS A C 1
ATOM 638 O O . LYS A 1 90 ? 10.138 8.770 -10.070 1.00 95.25 90 LYS A O 1
ATOM 64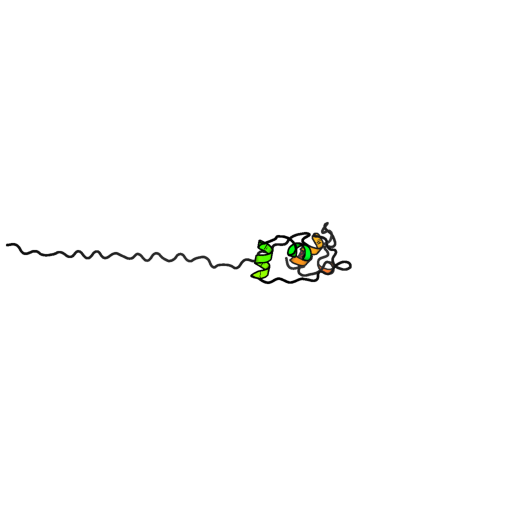3 N N . HIS A 1 91 ? 8.634 7.343 -9.197 1.00 95.81 91 HIS A N 1
ATOM 644 C CA . HIS A 1 91 ? 9.515 6.887 -8.104 1.00 95.81 91 HIS A CA 1
ATOM 645 C C . HIS A 1 91 ? 10.628 5.921 -8.553 1.00 95.81 91 HIS A C 1
ATOM 647 O O . HIS A 1 91 ? 11.565 5.660 -7.798 1.00 95.81 91 HIS A O 1
ATOM 653 N N . LYS A 1 92 ? 10.551 5.400 -9.787 1.00 95.75 92 LYS A N 1
ATOM 654 C CA . LYS A 1 92 ? 11.557 4.545 -10.453 1.00 95.75 92 LYS A CA 1
ATOM 655 C C . LYS A 1 92 ? 11.830 3.180 -9.808 1.00 95.75 92 LYS A C 1
ATOM 657 O O . LYS A 1 92 ? 12.712 2.467 -10.272 1.00 95.75 92 LYS A O 1
ATOM 662 N N . VAL A 1 93 ? 11.037 2.757 -8.823 1.00 95.38 93 VAL A N 1
ATOM 663 C CA . VAL A 1 93 ? 11.080 1.375 -8.307 1.00 95.38 93 VAL A CA 1
ATOM 664 C C . VAL A 1 93 ? 10.299 0.481 -9.264 1.00 95.38 93 VAL A C 1
ATOM 666 O O . VAL A 1 93 ? 9.071 0.521 -9.283 1.00 95.38 93 VAL A O 1
ATOM 669 N N . LYS A 1 94 ? 11.018 -0.284 -10.091 1.00 93.25 94 LYS A N 1
ATOM 670 C CA . LYS A 1 94 ? 10.444 -1.124 -11.161 1.00 93.25 94 LYS A CA 1
ATOM 671 C C . LYS A 1 94 ? 10.393 -2.614 -10.817 1.00 93.25 94 LYS A C 1
ATOM 673 O O . LYS A 1 94 ? 9.641 -3.358 -11.439 1.00 93.25 94 LYS A O 1
ATOM 678 N N . ASP A 1 95 ? 11.162 -3.031 -9.820 1.00 93.62 95 ASP A N 1
ATOM 679 C CA . ASP A 1 95 ? 11.249 -4.398 -9.318 1.00 93.62 95 ASP A CA 1
ATOM 680 C C . ASP A 1 95 ? 11.641 -4.398 -7.827 1.00 93.62 95 ASP A C 1
ATOM 682 O O . ASP A 1 95 ? 11.723 -3.347 -7.187 1.00 93.62 95 ASP A O 1
ATOM 686 N N . ASN A 1 96 ? 11.877 -5.585 -7.267 1.00 95.06 96 ASN A N 1
ATOM 687 C CA . ASN A 1 96 ? 12.227 -5.765 -5.857 1.00 95.06 96 ASN A CA 1
ATOM 688 C C . ASN A 1 96 ? 13.714 -5.505 -5.537 1.00 95.06 96 ASN A C 1
ATOM 690 O O . ASN A 1 96 ? 14.108 -5.665 -4.386 1.00 95.06 96 ASN A O 1
ATOM 694 N N . SER A 1 97 ? 14.547 -5.127 -6.514 1.00 96.38 97 SER A N 1
ATOM 695 C CA . SER A 1 97 ? 15.950 -4.756 -6.268 1.00 96.38 97 SER A CA 1
ATOM 696 C C . SER A 1 97 ? 16.097 -3.319 -5.769 1.00 96.38 97 SER A C 1
ATOM 698 O O . SER A 1 97 ? 17.119 -2.980 -5.179 1.00 96.38 97 SER A O 1
ATOM 700 N N . PHE A 1 98 ? 15.094 -2.469 -6.031 1.00 95.38 9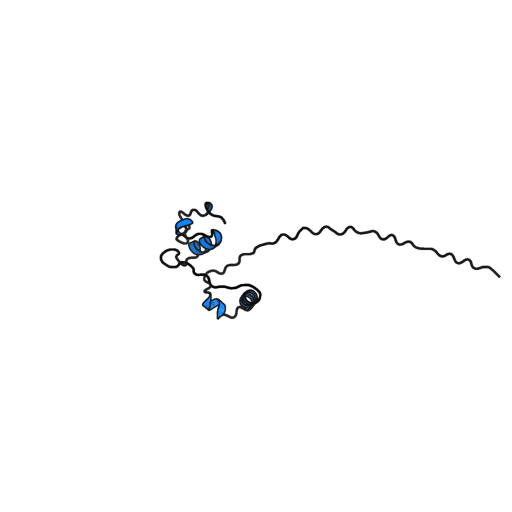8 PHE A N 1
ATOM 701 C CA . PHE A 1 98 ? 15.115 -1.025 -5.765 1.00 95.38 98 PHE A CA 1
ATOM 702 C C . PHE A 1 98 ? 16.256 -0.261 -6.463 1.00 95.38 98 PHE A C 1
ATOM 704 O O . PHE A 1 98 ? 16.490 0.910 -6.159 1.00 95.38 98 PHE A O 1
ATOM 711 N N . SER A 1 99 ? 16.961 -0.874 -7.416 1.00 96.62 99 SER A N 1
ATOM 712 C CA . SER A 1 99 ? 18.084 -0.238 -8.102 1.00 96.62 99 SER A CA 1
ATOM 713 C C . SER A 1 99 ? 17.640 0.991 -8.905 1.00 96.62 99 SER A C 1
ATOM 715 O O . SER A 1 99 ? 16.642 0.954 -9.625 1.00 96.62 99 SER A O 1
ATOM 717 N N . GLY A 1 100 ? 18.382 2.096 -8.772 1.00 96.06 100 GLY A N 1
ATOM 718 C CA . GLY A 1 100 ? 18.124 3.340 -9.508 1.00 96.06 100 GLY A CA 1
ATOM 719 C C . GLY A 1 100 ? 16.831 4.072 -9.122 1.00 96.06 100 GLY A C 1
ATOM 720 O O . GLY A 1 100 ? 16.350 4.903 -9.894 1.00 96.06 100 GLY A O 1
ATOM 721 N N . ASN A 1 101 ? 16.248 3.761 -7.960 1.00 97.06 101 ASN A N 1
ATOM 722 C CA . ASN A 1 101 ? 15.076 4.471 -7.456 1.00 97.06 101 ASN A CA 1
ATOM 723 C C . ASN A 1 101 ? 15.387 5.937 -7.097 1.00 97.06 101 ASN A C 1
ATOM 725 O O . ASN A 1 101 ? 16.538 6.312 -6.883 1.00 97.06 101 ASN A O 1
ATOM 729 N N . VAL A 1 102 ? 14.337 6.751 -6.989 1.00 97.06 102 VAL A N 1
ATOM 730 C CA . VAL A 1 102 ? 14.418 8.160 -6.561 1.00 97.06 102 VAL A CA 1
ATOM 731 C C . VAL A 1 102 ? 13.383 8.462 -5.473 1.00 97.06 102 VAL A C 1
ATOM 733 O O . VAL A 1 102 ? 12.725 9.502 -5.493 1.00 97.06 102 VAL A O 1
ATOM 736 N N . LEU A 1 103 ? 13.200 7.527 -4.532 1.00 96.44 103 LEU A N 1
ATOM 737 C CA . LEU A 1 103 ? 12.171 7.621 -3.487 1.00 96.44 103 LEU A CA 1
ATOM 738 C C . LEU A 1 103 ? 12.302 8.894 -2.640 1.00 96.44 103 LEU A C 1
ATOM 740 O O . LEU A 1 103 ? 11.293 9.490 -2.288 1.00 96.44 103 LEU A O 1
ATOM 744 N N . THR A 1 104 ? 13.528 9.366 -2.397 1.00 95.81 104 THR A N 1
ATOM 745 C CA . THR A 1 104 ? 13.822 10.584 -1.617 1.00 95.81 104 THR A CA 1
ATOM 746 C C . THR A 1 104 ? 13.245 11.872 -2.210 1.00 95.81 104 THR A C 1
ATOM 748 O O . THR A 1 104 ? 13.200 12.888 -1.524 1.00 95.81 104 THR A O 1
ATOM 751 N N . ASN A 1 105 ? 12.830 11.858 -3.480 1.00 96.56 105 ASN A N 1
ATOM 752 C CA . ASN A 1 105 ? 12.258 13.023 -4.162 1.00 96.56 105 ASN A CA 1
ATOM 753 C C . ASN A 1 105 ? 10.744 13.154 -3.950 1.00 96.56 105 ASN A C 1
ATOM 755 O O . ASN A 1 105 ? 10.133 14.101 -4.447 1.00 96.56 105 ASN A O 1
ATOM 759 N N . PHE A 1 106 ? 10.130 12.195 -3.262 1.00 94.12 106 PHE A N 1
ATOM 760 C CA . PHE A 1 106 ? 8.704 12.161 -2.985 1.00 94.12 106 PHE A CA 1
ATOM 761 C C . PHE A 1 106 ? 8.477 12.083 -1.473 1.00 94.12 106 PHE A C 1
ATOM 763 O O . PHE A 1 106 ? 9.372 11.649 -0.747 1.00 94.12 106 PHE A O 1
ATOM 770 N N . PRO A 1 107 ? 7.305 12.521 -0.980 1.00 82.56 107 PRO A N 1
ATOM 771 C CA . PRO A 1 107 ? 6.930 12.287 0.408 1.00 82.56 107 PRO A CA 1
ATOM 772 C C . PRO A 1 107 ? 7.032 10.795 0.755 1.00 82.56 107 PRO A C 1
ATOM 774 O O . PRO A 1 107 ? 6.859 9.950 -0.124 1.00 82.56 107 PRO A O 1
ATOM 777 N N . SER A 1 108 ? 7.289 10.488 2.024 1.00 63.97 108 SER A N 1
ATOM 778 C CA . SER A 1 108 ? 7.276 9.131 2.586 1.00 63.97 108 SER A CA 1
ATOM 779 C C . SER A 1 108 ? 6.477 9.099 3.875 1.00 63.97 108 SER A C 1
ATOM 781 O O . SER A 1 108 ? 6.710 10.032 4.681 1.00 63.97 108 SER A O 1
#

Organism: Saccharothrix espanaensis (strain ATCC 51144 / DSM 44229 / JCM 9112 / NBRC 15066 / NRRL 15764) (NCBI:txid1179773)

pLDDT: mean 83.89, std 16.12, range [40.66, 97.94]

Foldseek 3Di:
DDDDDDDDDDDDDPPDPDPDPPDDDDDDDDDDDDDQPDDPVVCVVDPDVPVVVCCVVDPDDDDDDDDPPWADSAPQQVVLCVQFVDGCVQQVRRHPVCPPGDSVVGGD